Protein AF-A0A2A7NZU1-F1 (afdb_monomer_lite)

Sequence (158 aa):
MLNLFEPGEPDGDSILAIKGDGCNATAALAAAGAGTHFDIVFSNSLIEHVGGHARRCELASEIDGLAPRHWVQTPYRYFPVEPHWLFPGMQFMPVAARVQVANHWPLVHTRPNTIDEARDAVLWTELLSIAEMQDYFPTSTILKERVLGMAKSLIAVR

Secondary structure (DSSP, 8-state):
----S-TT--SSTT-------GGGHHHHHHHTT--S--S-EEEES-GGGS-SHHHHHHHHHHHHHH-S-EEEEEEBTTSSB-TTT--BTGGGS-HHHHHHHHHH-S--SS--SSHHHHHHHHHH---B-HHHHHHHSTTSEEEEEEETTEEEEEEEE-

Foldseek 3Di:
DPPPDDQFDDPDDVDHGFDDQLLPVQVSCVVVVHDQADAEEEAEQPLQQQADDVSSLSNLVSRVRRHVKYKHKHWALPDQADPFLRHGPLSVDDLVVQLVSQAPRPRGPDRDPDSVSSSCVSNRGGHDHPVSVCVSQVPFDWDFDDDPNDGGMIITID

Organism: NCBI:txid1801

pLDDT: mean 91.8, std 11.94, range [29.28, 98.69]

Radius of gyration: 16.79 Å; chains: 1; bounding box: 32×38×41 Å

Structure (mmCIF, N/CA/C/O backbone):
data_AF-A0A2A7NZU1-F1
#
_entry.id   AF-A0A2A7NZU1-F1
#
loop_
_atom_site.group_PDB
_atom_site.id
_atom_site.type_symbol
_atom_site.label_atom_id
_atom_site.label_alt_id
_atom_site.label_comp_id
_atom_site.label_asym_id
_atom_site.label_entity_id
_atom_site.label_seq_id
_atom_site.pdbx_PDB_ins_code
_atom_site.Cartn_x
_atom_site.Cartn_y
_atom_site.Cartn_z
_atom_site.occupancy
_atom_site.B_iso_or_equiv
_atom_site.auth_seq_id
_atom_site.auth_comp_id
_atom_site.auth_asym_id
_atom_site.auth_atom_id
_atom_site.pdbx_PDB_model_num
ATOM 1 N N . MET A 1 1 ? -11.742 6.147 -5.490 1.00 36.00 1 MET A N 1
ATOM 2 C CA . MET A 1 1 ? -11.738 7.621 -5.430 1.00 36.00 1 MET A CA 1
ATOM 3 C C . MET A 1 1 ? -10.771 8.074 -6.514 1.00 36.00 1 MET A C 1
ATOM 5 O O . MET A 1 1 ? -9.634 7.630 -6.477 1.00 36.00 1 MET A O 1
ATOM 9 N N . LEU A 1 2 ? -11.229 8.787 -7.548 1.00 29.28 2 LEU A N 1
ATOM 10 C CA . LEU A 1 2 ? -10.304 9.444 -8.479 1.00 29.28 2 LEU A CA 1
ATOM 11 C C . LEU A 1 2 ? -9.761 10.676 -7.750 1.00 29.28 2 LEU A C 1
ATOM 13 O O . LEU A 1 2 ? -10.560 11.497 -7.305 1.00 29.28 2 LEU A O 1
ATOM 17 N N . ASN A 1 3 ? -8.442 10.793 -7.605 1.00 41.62 3 ASN A N 1
ATOM 18 C CA . ASN A 1 3 ? -7.826 12.029 -7.127 1.00 41.62 3 ASN A CA 1
ATOM 19 C C . ASN A 1 3 ? -7.995 13.082 -8.229 1.00 41.62 3 ASN A C 1
ATOM 21 O O . ASN A 1 3 ? -7.298 13.040 -9.238 1.00 41.62 3 ASN A O 1
ATOM 25 N N . LEU A 1 4 ? -8.994 13.954 -8.074 1.00 43.78 4 LEU A N 1
ATOM 26 C CA . LEU A 1 4 ? -9.320 15.023 -9.027 1.00 43.78 4 LEU A CA 1
ATOM 27 C C . LEU A 1 4 ? -8.504 16.306 -8.787 1.00 43.78 4 LEU A C 1
ATOM 29 O O . LEU A 1 4 ? -8.521 17.192 -9.635 1.00 43.78 4 LEU A O 1
ATOM 33 N N . PHE A 1 5 ? -7.780 16.383 -7.668 1.00 50.03 5 PHE A N 1
ATOM 34 C CA . PHE A 1 5 ? -6.957 17.523 -7.257 1.00 50.03 5 PHE A CA 1
ATOM 35 C C . PHE A 1 5 ? -5.507 17.092 -7.022 1.00 50.03 5 PHE A C 1
ATOM 37 O O . PHE A 1 5 ? -5.240 15.905 -6.790 1.00 50.03 5 PHE A O 1
ATOM 44 N N . GLU A 1 6 ? -4.573 18.046 -7.080 1.00 55.62 6 GLU A N 1
ATOM 45 C CA . GLU A 1 6 ? -3.188 17.776 -6.695 1.00 55.62 6 GLU A CA 1
ATOM 46 C C . GLU A 1 6 ? -3.119 17.312 -5.227 1.00 55.62 6 GLU A C 1
ATOM 48 O O . GLU A 1 6 ? -3.864 17.815 -4.378 1.00 55.62 6 GLU A O 1
ATOM 53 N N . PRO A 1 7 ? -2.243 16.344 -4.893 1.00 60.50 7 PRO A N 1
ATOM 54 C CA . PRO A 1 7 ? -2.098 15.872 -3.522 1.00 60.50 7 PRO A CA 1
ATOM 55 C C . PRO A 1 7 ? -1.761 17.027 -2.568 1.00 60.50 7 PRO A C 1
ATOM 57 O O . PRO A 1 7 ? -0.661 17.576 -2.617 1.00 60.50 7 PRO A O 1
ATOM 60 N N . GLY A 1 8 ? -2.685 17.354 -1.662 1.00 60.66 8 GLY A N 1
ATOM 61 C CA . GLY A 1 8 ? -2.463 18.333 -0.594 1.00 60.66 8 GLY A CA 1
ATOM 62 C C . GLY A 1 8 ? -3.306 19.606 -0.664 1.00 60.66 8 GLY A C 1
ATOM 63 O O . GLY A 1 8 ? -3.249 20.378 0.290 1.00 60.66 8 GLY A O 1
ATOM 64 N N . GLU A 1 9 ? -4.109 19.818 -1.709 1.00 69.12 9 GLU A N 1
ATOM 65 C CA . GLU A 1 9 ? -5.081 20.920 -1.736 1.00 69.12 9 GLU A CA 1
ATOM 66 C C . GLU A 1 9 ? -6.467 20.440 -1.262 1.00 69.12 9 GLU A C 1
ATOM 68 O O . GLU A 1 9 ? -7.066 19.571 -1.901 1.00 69.12 9 GLU A O 1
ATOM 73 N N . PRO A 1 10 ? -6.985 20.947 -0.126 1.00 72.50 10 PRO A N 1
ATOM 74 C CA . PRO A 1 10 ? -8.328 20.613 0.331 1.00 72.50 10 PRO A CA 1
ATOM 75 C C . PRO A 1 10 ? -9.391 21.378 -0.469 1.00 72.50 10 PRO A C 1
ATOM 77 O O . PRO A 1 10 ? -9.271 22.582 -0.693 1.00 72.50 10 PRO A O 1
ATOM 80 N N . ASP A 1 11 ? -10.473 20.693 -0.840 1.00 70.88 11 ASP A N 1
ATOM 81 C CA . ASP A 1 11 ? -11.687 21.332 -1.356 1.00 70.88 11 ASP A CA 1
ATOM 82 C C . ASP A 1 11 ? -12.604 21.699 -0.171 1.00 70.88 11 ASP A C 1
ATOM 84 O O . ASP A 1 11 ? -13.432 20.902 0.277 1.00 70.88 11 ASP A O 1
ATOM 88 N N . GLY A 1 12 ? -12.383 22.889 0.398 1.00 74.62 12 GLY A N 1
ATOM 89 C CA . GLY A 1 12 ? -13.188 23.471 1.481 1.00 74.62 12 GLY A CA 1
ATOM 90 C C . GLY A 1 12 ? -12.687 23.230 2.915 1.00 74.62 12 GLY A C 1
ATOM 91 O O . GLY A 1 12 ? -11.761 22.464 3.171 1.00 74.62 12 GLY A O 1
ATOM 92 N N . ASP A 1 13 ? -13.342 23.890 3.876 1.00 82.25 13 ASP A N 1
ATOM 93 C CA . ASP A 1 13 ? -12.894 23.984 5.281 1.00 82.25 13 ASP A CA 1
ATOM 94 C C . ASP A 1 13 ? -13.086 22.694 6.102 1.00 82.25 13 ASP A C 1
ATOM 96 O O . ASP A 1 13 ? -12.589 22.578 7.222 1.00 82.25 13 ASP A O 1
ATOM 100 N N . SER A 1 14 ? -13.819 21.708 5.575 1.00 86.25 14 SER A N 1
ATOM 101 C CA . SER A 1 14 ? -14.059 20.424 6.249 1.00 86.25 14 SER A CA 1
ATOM 102 C C . SER A 1 14 ? -12.925 19.411 6.074 1.00 86.25 14 SER A C 1
ATOM 104 O O . SER A 1 14 ? -12.996 18.321 6.640 1.00 86.25 14 SER A O 1
ATOM 106 N N . ILE A 1 15 ? -11.908 19.733 5.269 1.00 86.56 15 ILE A N 1
ATOM 107 C CA . ILE A 1 15 ? -10.780 18.851 4.970 1.00 86.56 15 ILE A CA 1
ATOM 108 C C . ILE A 1 15 ? -9.492 19.540 5.414 1.00 86.56 15 ILE A C 1
ATOM 110 O O . ILE A 1 15 ? -9.121 20.590 4.901 1.00 86.56 15 ILE A O 1
ATOM 114 N N . LEU A 1 16 ? -8.772 18.911 6.341 1.00 88.38 16 LEU A N 1
ATOM 115 C CA . LEU A 1 16 ? -7.422 19.321 6.709 1.00 88.38 16 LEU A CA 1
ATOM 116 C C . LEU A 1 16 ? -6.412 18.455 5.951 1.00 88.38 16 LEU A C 1
ATOM 118 O O . LEU A 1 16 ? -6.293 17.259 6.214 1.00 88.38 16 LEU A O 1
ATOM 122 N N . ALA A 1 17 ? -5.682 19.059 5.014 1.00 90.38 17 ALA A N 1
ATOM 123 C CA . ALA A 1 17 ? -4.614 18.384 4.288 1.00 90.38 17 ALA A CA 1
ATOM 124 C C . ALA A 1 17 ? -3.284 18.505 5.046 1.00 90.38 17 ALA A C 1
ATOM 126 O O . ALA A 1 17 ? -2.808 19.607 5.317 1.00 90.38 17 ALA A O 1
ATOM 127 N N . ILE A 1 18 ? -2.667 17.367 5.374 1.00 91.06 18 ILE A N 1
ATOM 128 C CA . ILE A 1 18 ? -1.365 17.301 6.049 1.00 91.06 18 ILE A CA 1
ATOM 129 C C . ILE A 1 18 ? -0.422 16.465 5.196 1.00 91.06 18 ILE A C 1
ATOM 131 O O . ILE A 1 18 ? -0.715 15.319 4.857 1.00 91.06 18 ILE A O 1
ATOM 135 N N . LYS A 1 19 ? 0.733 17.039 4.858 1.00 91.94 19 LYS A N 1
ATOM 136 C CA . LYS A 1 19 ? 1.803 16.327 4.161 1.00 91.94 19 LYS A CA 1
ATOM 137 C C . LYS A 1 19 ? 2.674 15.597 5.181 1.00 91.94 19 LYS A C 1
ATOM 139 O O . LYS A 1 19 ? 3.240 16.230 6.068 1.00 91.94 19 LYS A O 1
ATOM 144 N N . GLY A 1 20 ? 2.828 14.286 5.021 1.00 92.75 20 GLY A N 1
ATOM 145 C CA . GLY A 1 20 ? 3.632 13.465 5.921 1.00 92.75 20 GLY A CA 1
ATOM 146 C C . GLY A 1 20 ? 3.885 12.061 5.384 1.00 92.75 20 GLY A C 1
ATOM 147 O O . GLY A 1 20 ? 3.395 11.688 4.319 1.00 92.75 20 GLY A O 1
ATOM 148 N N . ASP A 1 21 ? 4.671 11.297 6.137 1.00 95.25 21 ASP A N 1
ATOM 149 C CA . ASP A 1 21 ? 4.910 9.878 5.890 1.00 95.25 21 ASP A CA 1
ATOM 150 C C . ASP A 1 21 ? 3.814 9.042 6.562 1.00 95.25 21 ASP A C 1
ATOM 152 O O . ASP A 1 21 ? 3.665 9.086 7.781 1.00 95.25 21 ASP A O 1
ATOM 156 N N . GLY A 1 22 ? 3.067 8.258 5.781 1.00 95.50 22 GLY A N 1
ATOM 157 C CA . GLY A 1 22 ? 2.005 7.390 6.299 1.00 95.50 22 GLY A CA 1
ATOM 158 C C . GLY A 1 22 ? 2.501 6.298 7.255 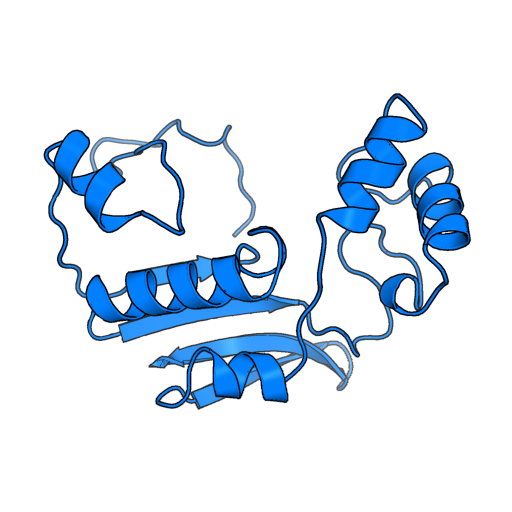1.00 95.50 22 GLY A C 1
ATOM 159 O O . GLY A 1 22 ? 1.740 5.847 8.102 1.00 95.50 22 GLY A O 1
ATOM 160 N N . CYS A 1 23 ? 3.776 5.910 7.164 1.00 97.81 23 CYS A N 1
ATOM 161 C CA . CYS A 1 23 ? 4.402 4.960 8.092 1.00 97.81 23 CYS A CA 1
ATOM 162 C C . CYS A 1 23 ? 4.831 5.618 9.418 1.00 97.81 23 CYS A C 1
ATOM 164 O O . CYS A 1 23 ? 5.354 4.946 10.296 1.00 97.81 23 CYS A O 1
ATOM 166 N N . ASN A 1 24 ? 4.648 6.934 9.550 1.00 97.75 24 ASN A N 1
ATOM 167 C CA . ASN A 1 24 ? 4.908 7.717 10.756 1.00 97.75 24 ASN A CA 1
ATOM 168 C C . ASN A 1 24 ? 3.815 8.795 10.920 1.00 97.75 24 ASN A C 1
ATOM 170 O O . ASN A 1 24 ? 4.081 9.970 11.209 1.00 97.75 24 ASN A O 1
ATOM 174 N N . ALA A 1 25 ? 2.571 8.404 10.627 1.00 97.06 25 ALA A N 1
ATOM 175 C CA . ALA A 1 25 ? 1.442 9.314 10.489 1.00 97.06 25 ALA A CA 1
ATOM 176 C C . ALA A 1 25 ? 1.121 10.032 11.806 1.00 97.06 25 ALA A C 1
ATOM 178 O O . ALA A 1 25 ? 0.883 11.237 11.798 1.00 97.06 25 ALA A O 1
ATOM 179 N N . THR A 1 26 ? 1.189 9.337 12.941 1.00 97.81 26 THR A N 1
ATOM 180 C CA . THR A 1 26 ? 0.966 9.907 14.276 1.00 97.81 26 THR A CA 1
ATOM 181 C C . THR A 1 26 ? 1.900 11.084 14.548 1.00 97.81 26 THR A C 1
ATOM 183 O O . THR A 1 26 ? 1.447 12.144 14.984 1.00 97.81 26 THR A O 1
ATOM 186 N N . ALA A 1 27 ? 3.195 10.948 14.240 1.00 97.31 27 ALA A N 1
ATOM 187 C CA . ALA A 1 27 ? 4.150 12.039 14.418 1.00 97.31 27 ALA A CA 1
ATOM 188 C C . ALA A 1 27 ? 3.884 13.200 13.450 1.00 97.31 27 ALA A C 1
ATOM 190 O O . ALA A 1 27 ? 3.970 14.361 13.851 1.00 97.31 27 ALA A O 1
ATOM 191 N N . ALA A 1 28 ? 3.532 12.902 12.194 1.00 96.12 28 ALA A N 1
ATOM 192 C CA . ALA A 1 28 ? 3.193 13.924 11.205 1.00 96.12 28 ALA A CA 1
ATOM 193 C C . ALA A 1 28 ? 1.947 14.733 11.614 1.00 96.12 28 ALA A C 1
ATOM 195 O O . ALA A 1 28 ? 1.951 15.961 11.528 1.00 96.12 28 ALA A O 1
ATOM 196 N N . LEU A 1 29 ? 0.910 14.060 12.119 1.00 96.56 29 LEU A N 1
ATOM 197 C CA . LEU A 1 29 ? -0.311 14.682 12.634 1.00 96.56 29 LEU A CA 1
ATOM 198 C C . LEU A 1 29 ? -0.024 15.549 13.863 1.00 96.56 29 LEU A C 1
ATOM 200 O O . LEU A 1 29 ? -0.442 16.706 13.910 1.00 96.56 29 LEU A O 1
ATOM 204 N N . ALA A 1 30 ? 0.743 15.027 14.823 1.00 95.81 30 ALA A N 1
ATOM 205 C CA . ALA A 1 30 ? 1.112 15.764 16.027 1.00 95.81 30 ALA A CA 1
ATOM 206 C C . ALA A 1 30 ? 1.943 17.019 15.705 1.00 95.81 30 ALA A C 1
ATOM 208 O O . ALA A 1 30 ? 1.681 18.089 16.253 1.00 95.81 30 ALA A O 1
ATOM 209 N N . ALA A 1 31 ? 2.904 16.921 14.779 1.00 96.06 31 ALA A N 1
ATOM 210 C CA . ALA A 1 31 ? 3.706 18.061 14.330 1.00 96.06 31 ALA A CA 1
ATOM 211 C C . ALA A 1 31 ? 2.861 19.144 13.635 1.00 96.06 31 ALA A C 1
ATOM 213 O O . ALA A 1 31 ? 3.184 20.327 13.726 1.00 96.06 31 ALA A O 1
ATOM 214 N N . ALA A 1 32 ? 1.766 18.749 12.982 1.00 94.31 32 ALA A N 1
ATOM 215 C CA . ALA A 1 32 ? 0.789 19.657 12.388 1.00 94.31 32 ALA A CA 1
ATOM 216 C C . ALA A 1 32 ? -0.255 20.191 13.394 1.00 94.31 32 ALA A C 1
ATOM 218 O O . ALA A 1 32 ? -1.125 20.969 13.009 1.00 94.31 32 ALA A O 1
ATOM 219 N N . GLY A 1 33 ? -0.195 19.784 14.670 1.00 95.25 33 GLY A N 1
ATOM 220 C CA . GLY A 1 33 ? -1.165 20.171 15.699 1.00 95.25 33 GLY A CA 1
ATOM 221 C C . GLY A 1 33 ? -2.549 19.532 15.530 1.00 95.25 33 GLY A C 1
ATOM 222 O O . GLY A 1 33 ? -3.525 20.040 16.081 1.00 95.25 33 GLY A O 1
ATOM 223 N N . ALA A 1 34 ? -2.648 18.444 14.762 1.00 93.75 34 ALA A N 1
ATOM 224 C CA . ALA A 1 34 ? -3.889 17.715 14.531 1.00 93.75 34 ALA A CA 1
ATOM 225 C C . ALA A 1 34 ? -4.130 16.640 15.603 1.00 93.75 34 ALA A C 1
ATOM 227 O O . ALA A 1 34 ? -3.216 16.215 16.312 1.00 93.75 34 ALA A O 1
ATOM 228 N N . GLY A 1 35 ? -5.376 16.172 15.703 1.00 93.62 35 GLY A N 1
ATOM 229 C CA . GLY A 1 35 ? -5.705 15.009 16.524 1.00 93.62 35 GLY A CA 1
ATOM 230 C C . GLY A 1 35 ? -5.036 13.736 15.997 1.00 93.62 35 GLY A C 1
ATOM 231 O O . GLY A 1 35 ? -4.852 13.570 14.794 1.00 93.62 35 GLY A O 1
ATOM 232 N N . THR A 1 36 ? -4.700 12.824 16.906 1.00 94.81 36 THR A N 1
ATOM 233 C CA . THR A 1 36 ? -4.093 11.513 16.605 1.00 94.81 36 THR A CA 1
ATOM 234 C C . THR A 1 36 ? -5.035 10.353 16.941 1.00 94.81 36 THR A C 1
ATOM 236 O O . THR A 1 36 ? -4.594 9.233 17.169 1.00 94.81 36 THR A O 1
ATOM 239 N N . HIS A 1 37 ? -6.336 10.631 17.027 1.00 95.31 37 HIS A N 1
ATOM 240 C CA . HIS A 1 37 ? -7.377 9.646 17.293 1.00 95.31 37 HIS A CA 1
ATOM 241 C C . HIS A 1 37 ? -8.584 9.951 16.416 1.00 95.31 37 HIS A C 1
ATOM 243 O O . HIS A 1 37 ? -9.109 11.066 16.444 1.00 95.31 37 HIS A O 1
ATOM 249 N N . PHE A 1 38 ? -9.020 8.953 15.658 1.00 97.19 38 PHE A N 1
ATOM 250 C CA . PHE A 1 38 ? -10.112 9.057 14.701 1.00 97.19 38 PHE A CA 1
ATOM 251 C C . PHE A 1 38 ? -11.090 7.900 14.876 1.00 97.19 38 PHE A C 1
ATOM 253 O O . PHE A 1 38 ? -10.759 6.861 15.444 1.00 97.19 38 PHE A O 1
ATOM 260 N N . ASP A 1 39 ? -12.297 8.060 14.340 1.00 98.06 39 ASP A N 1
ATOM 261 C CA . ASP A 1 39 ? -13.285 6.981 14.310 1.00 98.06 39 ASP A CA 1
ATOM 262 C C . ASP A 1 39 ? -12.926 5.894 13.288 1.00 98.06 39 ASP A C 1
ATOM 264 O O . ASP A 1 39 ? -13.235 4.719 13.494 1.00 98.06 39 ASP A O 1
ATOM 268 N N . ILE A 1 40 ? -12.289 6.286 12.179 1.00 97.69 40 ILE A N 1
ATOM 269 C CA . ILE A 1 40 ? -11.908 5.404 11.076 1.00 97.69 40 ILE A CA 1
ATOM 270 C C . ILE A 1 40 ? -10.660 5.921 10.355 1.00 97.69 40 ILE A C 1
ATOM 272 O O . ILE A 1 40 ? -10.539 7.119 10.099 1.00 97.69 40 ILE A O 1
ATOM 276 N N . VAL A 1 41 ? -9.775 5.007 9.958 1.00 98.25 41 VAL A N 1
ATOM 277 C CA . VAL A 1 41 ? -8.713 5.276 8.977 1.00 98.25 41 VAL A CA 1
ATOM 278 C C . VAL A 1 41 ? -9.097 4.697 7.618 1.00 98.25 41 VAL A C 1
ATOM 280 O O . VAL A 1 41 ? -9.458 3.526 7.500 1.00 98.25 41 VAL A O 1
ATOM 283 N N . PHE A 1 42 ? -8.996 5.508 6.568 1.00 97.81 42 PHE A N 1
ATOM 284 C CA . PHE A 1 42 ? -9.216 5.081 5.188 1.00 97.81 42 PHE A CA 1
ATOM 285 C C . PHE A 1 42 ? -7.903 5.161 4.405 1.00 97.81 42 PHE A C 1
ATOM 287 O O . PHE A 1 42 ? -7.287 6.220 4.327 1.00 97.81 42 PHE A O 1
ATOM 294 N N . SER A 1 43 ? -7.485 4.046 3.809 1.00 97.19 43 SER A N 1
ATOM 295 C CA . SER A 1 43 ? -6.268 3.931 3.007 1.00 97.19 43 SER A CA 1
ATOM 296 C C . SER A 1 43 ? -6.570 3.165 1.722 1.00 97.19 43 SER A C 1
ATOM 298 O O . SER A 1 43 ? -7.134 2.070 1.748 1.00 97.19 43 SER A O 1
ATOM 300 N N . ASN A 1 44 ? -6.227 3.746 0.574 1.00 95.12 44 ASN A N 1
ATOM 301 C CA . ASN A 1 44 ? -6.477 3.133 -0.724 1.00 95.12 44 ASN A CA 1
ATOM 302 C C . ASN A 1 44 ? -5.235 3.215 -1.601 1.00 95.12 44 ASN A C 1
ATOM 304 O O . ASN A 1 44 ? -4.756 4.310 -1.879 1.00 95.12 44 ASN A O 1
ATOM 308 N N . SER A 1 45 ? -4.772 2.053 -2.059 1.00 93.31 45 SER A N 1
ATOM 309 C CA . SER A 1 45 ? -3.651 1.912 -2.986 1.00 93.31 45 SER A CA 1
ATOM 310 C C . SER A 1 45 ? -2.366 2.587 -2.478 1.00 93.31 45 SER A C 1
ATOM 312 O O . SER A 1 45 ? -1.667 3.272 -3.217 1.00 93.31 45 SER A O 1
ATOM 314 N N . LEU A 1 46 ? -2.103 2.470 -1.170 1.00 95.81 46 LEU A N 1
ATOM 315 C CA . LEU A 1 46 ? -0.934 3.062 -0.503 1.00 95.81 46 LEU A CA 1
ATOM 316 C C . LEU A 1 46 ? 0.071 1.999 -0.053 1.00 95.81 46 LEU A C 1
ATOM 318 O O . LEU A 1 46 ? 1.274 2.180 -0.205 1.00 95.81 46 LEU A O 1
ATOM 322 N N . ILE A 1 47 ? -0.410 0.896 0.528 1.00 97.81 47 ILE A N 1
ATOM 323 C CA . ILE A 1 47 ? 0.432 -0.112 1.191 1.00 97.81 47 ILE A CA 1
ATOM 324 C C . ILE A 1 47 ? 1.387 -0.836 0.223 1.00 97.81 47 ILE A C 1
ATOM 326 O O . ILE A 1 47 ? 2.442 -1.312 0.635 1.00 97.81 47 ILE A O 1
ATOM 330 N N . GLU A 1 48 ? 1.075 -0.884 -1.070 1.00 96.38 48 GLU A N 1
ATOM 331 C CA . GLU A 1 48 ? 1.963 -1.386 -2.128 1.00 96.38 48 GLU A CA 1
ATOM 332 C C . GLU A 1 48 ? 3.095 -0.414 -2.514 1.00 96.38 48 GLU A C 1
ATOM 334 O O . GLU A 1 48 ? 3.982 -0.786 -3.284 1.00 96.38 48 GLU A O 1
ATOM 339 N N . HIS A 1 49 ? 3.067 0.815 -1.987 1.00 95.44 49 HIS A N 1
ATOM 340 C CA . HIS A 1 49 ? 3.966 1.921 -2.324 1.00 95.44 49 HIS A CA 1
ATOM 341 C C . HIS A 1 49 ? 4.726 2.481 -1.115 1.00 95.44 49 HIS A C 1
ATOM 343 O O . HIS A 1 49 ? 5.238 3.594 -1.187 1.00 95.44 49 HIS A O 1
ATOM 349 N N . VAL A 1 50 ? 4.798 1.760 0.008 1.00 95.12 50 VAL A N 1
ATOM 350 C CA . VAL A 1 50 ? 5.537 2.243 1.195 1.00 95.12 50 VAL A CA 1
ATOM 351 C C . VAL A 1 50 ? 6.986 1.759 1.282 1.00 95.12 50 VAL A C 1
ATOM 353 O O . VAL A 1 50 ? 7.735 2.254 2.123 1.00 95.12 50 VAL A O 1
ATOM 356 N N . GLY A 1 51 ? 7.399 0.839 0.403 1.00 90.62 51 GLY A N 1
ATOM 357 C CA . GLY A 1 51 ? 8.790 0.397 0.267 1.00 90.62 51 GLY A CA 1
ATOM 358 C C . GLY A 1 51 ? 9.176 -0.773 1.179 1.00 90.62 51 GLY A C 1
ATOM 359 O O . GLY A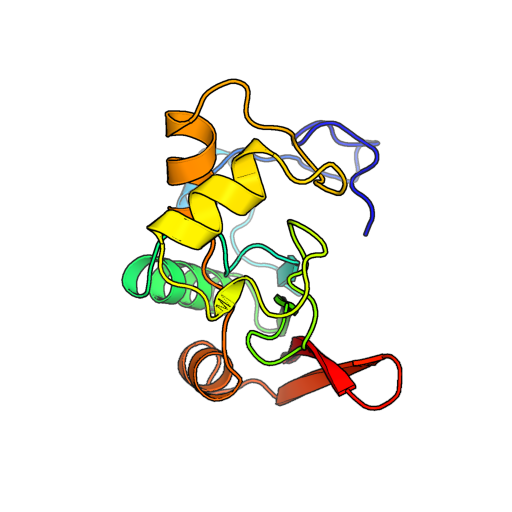 1 51 ? 10.024 -0.632 2.059 1.00 90.62 51 GLY A O 1
ATOM 360 N N . GLY A 1 52 ? 8.600 -1.956 0.957 1.00 94.00 52 GLY A N 1
ATOM 361 C CA . GLY A 1 52 ? 9.048 -3.187 1.610 1.00 94.00 52 GLY A CA 1
ATOM 362 C C . GLY A 1 52 ? 8.278 -3.604 2.860 1.00 94.00 52 GLY A C 1
ATOM 363 O O . GLY A 1 52 ? 7.341 -2.961 3.328 1.00 94.00 52 GLY A O 1
ATOM 364 N N . HIS A 1 53 ? 8.662 -4.766 3.397 1.00 96.06 53 HIS A N 1
ATOM 365 C CA . HIS A 1 53 ? 7.976 -5.394 4.530 1.00 96.06 53 HIS A CA 1
ATOM 366 C C . HIS A 1 53 ? 7.993 -4.529 5.799 1.00 96.06 53 HIS A C 1
ATOM 368 O O . HIS A 1 53 ? 6.932 -4.306 6.370 1.00 96.06 53 HIS A O 1
ATOM 374 N N . ALA A 1 54 ? 9.156 -3.999 6.198 1.00 97.19 54 ALA A N 1
ATOM 375 C CA . ALA A 1 54 ? 9.287 -3.195 7.418 1.00 97.19 54 ALA A CA 1
ATOM 376 C C . ALA A 1 54 ? 8.359 -1.968 7.407 1.00 97.19 54 ALA A C 1
ATOM 378 O O . ALA A 1 54 ? 7.624 -1.729 8.359 1.00 97.19 54 ALA A O 1
ATOM 379 N N . ARG A 1 55 ? 8.309 -1.265 6.273 1.00 97.69 55 ARG A N 1
ATOM 380 C CA . ARG A 1 55 ? 7.458 -0.089 6.067 1.00 97.69 55 ARG A CA 1
ATOM 381 C C . ARG A 1 55 ? 5.969 -0.431 6.080 1.00 97.69 55 ARG A C 1
ATOM 383 O O . ARG A 1 55 ? 5.164 0.321 6.613 1.00 97.69 55 ARG A O 1
ATOM 390 N N . ARG A 1 56 ? 5.588 -1.597 5.550 1.00 98.12 56 ARG A N 1
ATOM 391 C CA . ARG A 1 56 ? 4.205 -2.096 5.639 1.00 98.12 56 ARG A CA 1
ATOM 392 C C . ARG A 1 56 ? 3.798 -2.425 7.077 1.00 98.12 56 ARG A C 1
ATOM 394 O O . ARG A 1 56 ? 2.664 -2.130 7.440 1.00 98.12 56 ARG A O 1
ATOM 401 N N . CYS A 1 57 ? 4.707 -2.961 7.896 1.00 98.38 57 CYS A N 1
ATOM 402 C CA . CYS A 1 57 ? 4.463 -3.156 9.330 1.00 98.38 57 CYS A CA 1
ATOM 403 C C . CYS A 1 57 ? 4.262 -1.821 10.057 1.00 98.38 57 CYS A C 1
ATOM 405 O O . CYS A 1 57 ? 3.329 -1.694 10.844 1.00 98.38 57 CYS A O 1
ATOM 407 N N . GLU A 1 58 ? 5.107 -0.826 9.769 1.00 98.56 58 GLU A N 1
ATOM 408 C CA . GLU A 1 58 ? 4.977 0.530 10.318 1.00 98.56 58 GLU A CA 1
ATOM 409 C C . GLU A 1 58 ? 3.626 1.149 9.936 1.00 98.56 58 GLU A C 1
ATOM 411 O O . GLU A 1 58 ? 2.870 1.557 10.813 1.00 98.56 58 GLU A O 1
ATOM 416 N N . LEU A 1 59 ? 3.263 1.125 8.646 1.00 98.62 59 LEU A N 1
ATOM 417 C CA . LEU A 1 59 ? 1.965 1.618 8.179 1.00 98.62 59 LEU A CA 1
ATOM 418 C C . LEU A 1 59 ? 0.791 0.897 8.860 1.00 98.62 59 LEU A C 1
ATOM 420 O O . LEU A 1 59 ? -0.156 1.552 9.286 1.00 98.62 59 LEU A O 1
ATOM 424 N N . ALA A 1 60 ? 0.824 -0.435 8.959 1.00 98.44 60 ALA A N 1
ATOM 425 C CA . ALA A 1 60 ? -0.244 -1.196 9.608 1.00 98.44 60 ALA A CA 1
ATOM 426 C C . ALA A 1 60 ? -0.383 -0.830 11.096 1.00 98.44 60 ALA A C 1
ATOM 428 O O . ALA A 1 60 ? -1.497 -0.620 11.575 1.00 98.44 60 ALA A O 1
ATOM 429 N N . SER A 1 61 ? 0.743 -0.668 11.799 1.00 98.31 61 SER A N 1
ATOM 430 C CA . SER A 1 61 ? 0.767 -0.231 13.198 1.00 98.31 61 SER A CA 1
ATOM 431 C C . SER A 1 61 ? 0.203 1.179 13.378 1.00 98.31 61 SER A C 1
ATOM 433 O O . SER A 1 61 ? -0.529 1.423 14.335 1.00 98.31 61 SER A O 1
ATOM 435 N N . GLU A 1 62 ? 0.529 2.109 12.478 1.00 98.38 62 GLU A N 1
ATOM 436 C CA . GLU A 1 62 ? -0.027 3.466 12.495 1.00 98.38 62 GLU A CA 1
ATOM 437 C C . GLU A 1 62 ? -1.544 3.444 12.275 1.00 98.38 62 GLU A C 1
ATOM 439 O O . GLU A 1 62 ? -2.289 4.072 13.025 1.00 98.38 62 GLU A O 1
ATOM 444 N N . ILE A 1 63 ? -2.025 2.675 11.292 1.00 98.25 63 ILE A N 1
ATOM 445 C CA . ILE A 1 63 ? -3.458 2.544 10.992 1.00 98.25 63 ILE A CA 1
ATOM 446 C C . ILE A 1 63 ? -4.234 2.028 12.213 1.00 98.25 63 ILE A C 1
ATOM 448 O O . ILE A 1 63 ? -5.257 2.614 12.570 1.00 98.25 63 ILE A O 1
ATOM 452 N N . ASP A 1 64 ? -3.743 0.972 12.865 1.00 97.00 64 ASP A N 1
ATOM 453 C CA . ASP A 1 64 ? -4.389 0.388 14.048 1.00 97.00 64 ASP A CA 1
ATOM 454 C C . ASP A 1 64 ? -4.299 1.296 15.289 1.00 97.00 64 ASP A C 1
ATOM 456 O O . ASP A 1 64 ? -5.194 1.280 16.136 1.00 97.00 64 ASP A O 1
ATOM 460 N N . GLY A 1 65 ? -3.239 2.102 15.413 1.00 97.06 65 GLY A N 1
ATOM 461 C CA . GLY A 1 65 ? -3.073 3.054 16.515 1.00 97.06 65 GLY A CA 1
ATOM 462 C C . GLY A 1 65 ? -3.963 4.296 16.395 1.00 97.06 65 GLY A C 1
ATOM 463 O O . GLY A 1 65 ? -4.423 4.831 17.407 1.00 97.06 65 GLY A O 1
ATOM 464 N N . LEU A 1 66 ? -4.228 4.743 15.166 1.00 98.06 66 LEU A N 1
ATOM 465 C CA . LEU A 1 66 ? -4.959 5.979 14.886 1.00 98.06 66 LEU A CA 1
ATOM 466 C C . LEU A 1 66 ? -6.483 5.831 14.986 1.00 98.06 66 LEU A C 1
ATOM 468 O O . LEU A 1 66 ? -7.158 6.822 15.275 1.00 98.06 66 LEU A O 1
ATOM 472 N N . ALA A 1 67 ? -7.046 4.638 14.761 1.00 98.00 67 ALA A N 1
ATOM 473 C CA . ALA A 1 67 ? -8.491 4.419 14.841 1.00 98.00 67 ALA A CA 1
ATOM 474 C C . ALA A 1 67 ? -8.878 2.976 15.209 1.00 98.00 67 ALA A C 1
ATOM 476 O O . ALA A 1 67 ? -8.197 2.027 14.831 1.00 98.00 67 ALA A O 1
ATOM 477 N N . PRO A 1 68 ? -10.040 2.767 15.862 1.00 97.62 68 PRO A N 1
ATOM 478 C CA . PRO A 1 68 ? -10.547 1.427 16.159 1.00 97.62 68 PRO A CA 1
ATOM 479 C C . PRO A 1 68 ? -11.081 0.680 14.923 1.00 97.62 68 PRO A C 1
ATOM 481 O O . PRO A 1 68 ? -11.341 -0.525 15.010 1.00 97.62 68 PRO A O 1
ATOM 484 N N . ARG A 1 69 ? -11.299 1.397 13.811 1.00 98.38 69 ARG A N 1
ATOM 485 C CA . ARG A 1 69 ? -11.840 0.900 12.541 1.00 98.38 69 ARG A CA 1
ATOM 486 C C . ARG A 1 69 ? -10.959 1.337 11.388 1.00 98.38 69 ARG A C 1
ATOM 488 O O . ARG A 1 69 ? -10.406 2.439 11.409 1.00 98.38 69 ARG A O 1
ATOM 495 N N . HIS A 1 70 ? -10.894 0.521 10.346 1.00 98.56 70 HIS A N 1
ATOM 496 C CA . HIS A 1 70 ? -10.153 0.891 9.150 1.00 98.56 70 HIS A CA 1
ATOM 497 C C . HIS A 1 70 ? -10.722 0.271 7.879 1.00 98.56 70 HIS A C 1
ATOM 499 O O . HIS A 1 70 ? -11.393 -0.762 7.890 1.00 98.56 70 HIS A O 1
ATOM 505 N N . TRP A 1 71 ? -10.392 0.908 6.762 1.00 98.56 71 TRP A N 1
ATOM 506 C CA . TRP A 1 71 ? -10.576 0.392 5.417 1.00 98.56 71 TRP 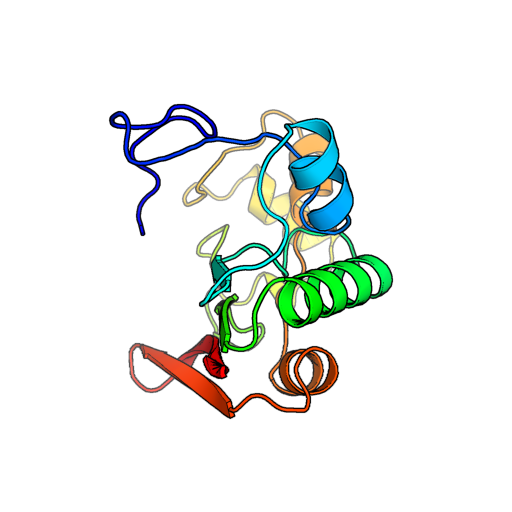A CA 1
ATOM 507 C C . TRP A 1 71 ? -9.254 0.524 4.672 1.00 98.56 71 TRP A C 1
ATOM 509 O O . TRP A 1 71 ? -8.849 1.636 4.334 1.00 98.56 71 TRP A O 1
ATOM 519 N N . VAL A 1 72 ? -8.582 -0.598 4.415 1.00 98.56 72 VAL A N 1
ATOM 520 C CA . VAL A 1 72 ? -7.289 -0.625 3.717 1.00 98.56 72 VAL A CA 1
ATOM 521 C C . VAL A 1 72 ? -7.423 -1.441 2.443 1.00 98.56 72 VAL A C 1
ATOM 523 O O . VAL A 1 72 ? -7.518 -2.666 2.493 1.00 98.56 72 VAL A O 1
ATOM 526 N N . GLN A 1 73 ? -7.439 -0.766 1.296 1.00 98.44 73 GLN A N 1
ATOM 527 C CA . GLN A 1 73 ? -7.516 -1.395 -0.021 1.00 98.44 73 GLN A CA 1
ATOM 528 C C . GLN A 1 73 ? -6.147 -1.416 -0.708 1.00 98.44 73 GLN A C 1
ATOM 530 O O . GLN A 1 73 ? -5.448 -0.405 -0.730 1.00 98.44 73 GLN A O 1
ATOM 535 N N . THR A 1 74 ? -5.818 -2.535 -1.355 1.00 97.81 74 THR A N 1
ATOM 536 C CA . THR A 1 74 ? -4.659 -2.661 -2.253 1.00 97.81 74 THR A CA 1
ATOM 537 C C . THR A 1 74 ? -4.982 -3.574 -3.443 1.00 97.81 74 THR A C 1
ATOM 539 O O . THR A 1 74 ? -5.801 -4.496 -3.308 1.00 97.81 74 THR A O 1
ATOM 542 N N . PRO A 1 75 ? -4.385 -3.375 -4.630 1.00 96.94 75 PRO A N 1
ATOM 543 C CA . PRO A 1 75 ? -4.538 -4.304 -5.738 1.00 96.94 75 PRO A CA 1
ATOM 544 C C . PRO A 1 75 ? -3.971 -5.693 -5.416 1.00 96.94 75 PRO A C 1
ATOM 546 O O . PRO A 1 75 ? -2.941 -5.852 -4.761 1.00 96.94 75 PRO A O 1
ATOM 549 N N . TYR A 1 76 ? -4.640 -6.733 -5.912 1.00 97.94 76 TYR A N 1
ATOM 550 C CA . TYR A 1 76 ? -4.252 -8.108 -5.625 1.00 97.94 76 TYR A CA 1
ATOM 551 C C . TYR A 1 76 ? -3.147 -8.591 -6.571 1.00 97.94 76 TYR A C 1
ATOM 553 O O . TYR A 1 76 ? -3.349 -8.627 -7.785 1.00 97.94 76 TYR A O 1
ATOM 561 N N . ARG A 1 77 ? -2.020 -9.073 -6.022 1.00 97.25 77 ARG A N 1
ATOM 562 C CA . ARG A 1 77 ? -0.874 -9.601 -6.795 1.00 97.25 77 ARG A CA 1
ATOM 563 C C . ARG A 1 77 ? -1.267 -10.641 -7.849 1.00 97.25 77 ARG A C 1
ATOM 565 O O . ARG A 1 77 ? -0.646 -10.697 -8.906 1.00 97.25 77 ARG A O 1
ATOM 572 N N . TYR A 1 78 ? -2.280 -11.465 -7.578 1.00 96.75 78 TYR A N 1
ATOM 573 C CA . TYR A 1 78 ? -2.680 -12.561 -8.468 1.00 96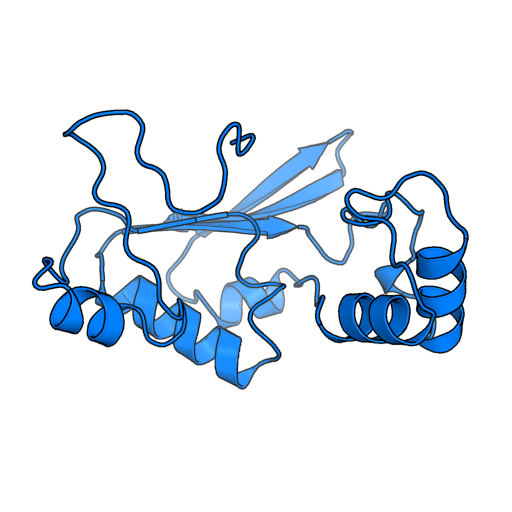.75 78 TYR A CA 1
ATOM 574 C C . TYR A 1 78 ? -3.834 -12.231 -9.425 1.00 96.75 78 TYR A C 1
ATOM 576 O O . TYR A 1 78 ? -4.331 -13.124 -10.109 1.00 96.75 78 TYR A O 1
ATOM 584 N N . PHE A 1 79 ? -4.247 -10.965 -9.525 1.00 96.94 79 PHE A N 1
ATOM 585 C CA . PHE A 1 79 ? -5.094 -10.532 -10.635 1.00 96.94 79 PHE A CA 1
ATOM 586 C C . PHE A 1 79 ? -4.270 -10.520 -11.941 1.00 96.94 79 PHE A C 1
ATOM 588 O O . PHE A 1 79 ? -3.132 -10.053 -11.927 1.00 96.94 79 PHE A O 1
ATOM 595 N N . PRO A 1 80 ? -4.780 -11.022 -13.084 1.00 95.44 80 PRO A N 1
ATOM 596 C CA . PRO A 1 80 ? -3.958 -11.241 -14.280 1.00 95.44 80 PRO A CA 1
ATOM 597 C C . PRO A 1 80 ? -3.470 -9.965 -14.969 1.00 95.44 80 PRO A C 1
ATOM 599 O O . PRO A 1 80 ? -2.574 -10.051 -15.802 1.00 95.44 80 PRO A O 1
ATOM 602 N N . VAL A 1 81 ? -4.040 -8.799 -14.660 1.00 94.62 81 VAL A N 1
ATOM 603 C CA . VAL A 1 81 ? -3.622 -7.517 -15.241 1.00 94.62 81 VAL A CA 1
ATOM 604 C C . VAL A 1 81 ? -2.987 -6.662 -14.160 1.00 94.62 81 VAL A C 1
ATOM 606 O O . VAL A 1 81 ? -3.626 -6.349 -13.157 1.00 94.62 81 VAL A O 1
ATOM 609 N N . GLU A 1 82 ? -1.738 -6.277 -14.379 1.00 92.44 82 GLU A N 1
ATOM 610 C CA . GLU A 1 82 ? -1.020 -5.386 -13.480 1.00 92.44 82 GLU A CA 1
ATOM 611 C C . GLU A 1 82 ? -1.697 -3.994 -13.494 1.00 92.44 82 GLU A C 1
ATOM 613 O O . GLU A 1 82 ? -1.962 -3.466 -14.576 1.00 92.44 82 GLU A O 1
ATOM 618 N N . PRO A 1 83 ? -2.062 -3.414 -12.335 1.00 90.69 83 PRO A N 1
ATOM 619 C CA . PRO A 1 83 ? -2.896 -2.210 -12.279 1.00 90.69 83 PRO A CA 1
ATOM 620 C C . PRO A 1 83 ? -2.200 -0.896 -12.673 1.00 90.69 83 PRO A C 1
ATOM 622 O O . PRO A 1 83 ? -2.904 0.026 -13.067 1.00 90.69 83 PRO A O 1
ATOM 625 N N . HIS A 1 84 ? -0.875 -0.791 -12.588 1.00 91.69 84 HIS A N 1
ATOM 626 C CA . HIS A 1 84 ? -0.111 0.437 -12.842 1.00 91.69 84 HIS A CA 1
ATOM 627 C C . HIS A 1 84 ? 0.266 0.612 -14.321 1.00 91.69 84 HIS A C 1
ATOM 629 O O . HIS A 1 84 ? 0.263 1.730 -14.844 1.00 91.69 84 HIS A O 1
ATOM 635 N N . TRP A 1 85 ? 0.571 -0.497 -14.999 1.00 91.94 85 TRP A N 1
ATOM 636 C CA . TRP A 1 85 ? 0.954 -0.550 -16.413 1.00 91.94 85 TRP A CA 1
ATOM 637 C C . TRP A 1 85 ? -0.114 -1.204 -17.299 1.00 91.94 85 TRP A C 1
ATOM 639 O O . TRP A 1 85 ? 0.094 -1.350 -18.501 1.00 91.94 85 TRP A O 1
ATOM 649 N N . LEU A 1 86 ? -1.239 -1.655 -16.728 1.00 92.81 86 LEU A N 1
ATOM 650 C CA . LEU A 1 86 ? -2.329 -2.348 -17.436 1.00 92.81 86 LEU A CA 1
ATOM 651 C C . LEU A 1 86 ? -1.837 -3.495 -18.334 1.00 92.81 86 LEU A C 1
ATOM 653 O O . LEU A 1 86 ? -2.453 -3.827 -19.350 1.00 92.81 86 LEU A O 1
ATOM 657 N N . PHE A 1 87 ? -0.706 -4.098 -17.962 1.00 94.06 87 PHE A N 1
ATOM 658 C CA . PHE A 1 87 ? -0.029 -5.118 -18.745 1.00 94.06 87 PHE A CA 1
ATOM 659 C C . PHE A 1 87 ? -0.324 -6.504 -18.157 1.00 94.06 87 PHE A C 1
ATOM 661 O O . PHE A 1 87 ? -0.179 -6.703 -16.944 1.00 94.06 87 PHE A O 1
ATOM 668 N N . PRO A 1 88 ? -0.718 -7.492 -18.979 1.00 95.38 88 PRO A N 1
ATOM 669 C CA . PRO A 1 88 ? -0.995 -8.839 -18.495 1.00 95.38 88 PRO A CA 1
ATOM 670 C C . PRO A 1 88 ? 0.233 -9.500 -17.849 1.00 95.38 88 PRO A C 1
ATOM 672 O O . PRO A 1 88 ? 1.264 -9.686 -18.490 1.00 95.38 88 PRO A O 1
ATOM 675 N N . GLY A 1 89 ? 0.118 -9.884 -16.578 1.00 95.06 89 GLY A N 1
ATOM 676 C CA . GLY A 1 89 ? 1.119 -10.673 -15.855 1.00 95.06 89 GLY A CA 1
ATOM 677 C C . GLY A 1 89 ? 2.447 -9.967 -15.567 1.00 95.06 89 GLY A C 1
ATOM 678 O O . GLY A 1 89 ? 3.422 -10.641 -15.230 1.00 95.06 89 GLY A O 1
ATOM 679 N N . MET A 1 90 ? 2.519 -8.635 -15.675 1.00 94.81 90 MET A N 1
ATOM 680 C CA . MET A 1 90 ? 3.782 -7.907 -15.512 1.00 94.81 90 MET A CA 1
ATOM 681 C C . MET A 1 90 ? 4.431 -8.115 -14.141 1.00 94.81 90 MET A C 1
ATOM 683 O O . MET A 1 90 ? 5.651 -8.243 -14.057 1.00 94.81 90 MET A O 1
ATOM 687 N N . GLN A 1 91 ? 3.637 -8.223 -13.078 1.00 94.50 91 GLN A N 1
ATOM 688 C CA . GLN A 1 91 ? 4.120 -8.447 -11.716 1.00 94.50 91 GLN A CA 1
ATOM 689 C C . GLN A 1 91 ? 4.859 -9.784 -11.513 1.00 94.50 91 GLN A C 1
ATOM 691 O O . GLN A 1 91 ? 5.535 -9.948 -10.501 1.00 94.50 91 GLN A O 1
ATOM 696 N N . PHE A 1 92 ? 4.758 -10.725 -12.458 1.00 96.00 92 PHE A N 1
ATOM 697 C CA . PHE A 1 92 ? 5.449 -12.021 -12.407 1.00 96.00 92 PHE A CA 1
ATOM 698 C C . PHE A 1 92 ? 6.713 -12.074 -13.269 1.00 96.00 92 PHE A C 1
ATOM 700 O O . PHE A 1 92 ? 7.437 -13.069 -13.246 1.00 96.00 92 PHE A O 1
ATOM 707 N N . MET A 1 93 ? 6.983 -11.030 -14.053 1.00 96.44 93 MET A N 1
ATOM 708 C CA . MET A 1 93 ? 8.156 -10.989 -14.918 1.00 96.44 93 MET A CA 1
ATOM 709 C C . MET A 1 93 ? 9.428 -10.642 -14.125 1.00 96.44 93 MET A C 1
ATOM 711 O O . MET A 1 93 ? 9.360 -9.904 -13.136 1.00 96.44 93 MET A O 1
ATOM 715 N N . PRO A 1 94 ? 10.616 -11.083 -14.583 1.00 96.50 94 PRO A N 1
ATOM 716 C CA . PRO A 1 94 ? 11.887 -10.602 -14.049 1.00 96.50 94 PRO A CA 1
ATOM 717 C C . PRO A 1 94 ? 11.986 -9.075 -14.123 1.00 96.50 94 PRO A C 1
ATOM 719 O O . PRO A 1 94 ? 11.493 -8.464 -15.074 1.00 96.50 94 PRO A O 1
ATOM 722 N N . VAL A 1 95 ? 12.687 -8.458 -13.165 1.00 95.62 95 VAL A N 1
ATOM 723 C CA . VAL A 1 95 ? 12.811 -6.990 -13.057 1.00 95.62 95 VAL A CA 1
ATOM 724 C C . VAL A 1 95 ? 13.225 -6.347 -14.381 1.00 95.62 95 VAL A C 1
ATOM 726 O O . VAL A 1 95 ? 12.596 -5.388 -14.809 1.00 95.62 95 VAL A O 1
ATOM 729 N N . ALA A 1 96 ? 14.217 -6.902 -15.085 1.00 96.38 96 ALA A N 1
ATOM 730 C CA . ALA A 1 96 ? 14.665 -6.352 -16.365 1.00 96.38 96 ALA A CA 1
ATOM 731 C C . ALA A 1 96 ? 13.532 -6.266 -17.406 1.00 96.38 96 ALA A C 1
ATOM 733 O O . ALA A 1 96 ? 13.387 -5.241 -18.067 1.00 96.38 96 ALA A O 1
ATOM 734 N N . ALA A 1 97 ? 12.691 -7.299 -17.516 1.00 96.19 97 ALA A N 1
ATOM 735 C CA . ALA A 1 97 ? 11.545 -7.300 -18.424 1.00 96.19 97 ALA A CA 1
ATOM 736 C C . ALA A 1 97 ? 10.460 -6.311 -17.972 1.00 96.19 97 ALA A C 1
ATOM 738 O O . ALA A 1 97 ? 9.902 -5.597 -18.802 1.00 96.19 97 ALA A O 1
ATOM 739 N N . ARG A 1 98 ? 10.215 -6.204 -16.657 1.00 95.81 98 ARG A N 1
ATOM 740 C CA . ARG A 1 98 ? 9.313 -5.187 -16.098 1.00 95.81 98 ARG A CA 1
ATOM 741 C C . ARG A 1 98 ? 9.765 -3.775 -16.472 1.00 95.81 98 ARG A C 1
ATOM 743 O O . ARG A 1 98 ? 8.942 -2.989 -16.919 1.00 95.81 98 ARG A O 1
ATOM 750 N N . VAL A 1 99 ? 11.060 -3.472 -16.372 1.00 95.62 99 VAL A N 1
ATOM 751 C CA . VAL A 1 99 ? 11.611 -2.160 -16.761 1.00 95.62 99 VAL A CA 1
ATOM 752 C C . VAL A 1 99 ? 11.411 -1.885 -18.250 1.00 95.62 99 VAL A C 1
ATOM 754 O O . VAL A 1 99 ? 11.011 -0.787 -18.620 1.00 95.62 99 VAL A O 1
ATOM 757 N N . GLN A 1 100 ? 11.623 -2.882 -19.114 1.00 94.94 100 GLN A N 1
ATOM 758 C CA . GLN A 1 100 ? 11.393 -2.721 -20.553 1.00 94.94 100 GLN A CA 1
ATOM 759 C C . GLN A 1 100 ? 9.919 -2.449 -20.873 1.00 94.94 100 GLN A C 1
ATOM 761 O O . GLN A 1 100 ? 9.633 -1.566 -21.680 1.00 94.94 100 GLN A O 1
ATOM 766 N N . VAL A 1 101 ? 8.988 -3.156 -20.224 1.00 93.56 101 VAL A N 1
ATOM 767 C CA . VAL A 1 101 ? 7.549 -2.883 -20.365 1.00 93.56 101 VAL A CA 1
ATOM 768 C C . VAL A 1 101 ? 7.216 -1.489 -19.840 1.00 93.56 101 VAL A C 1
ATOM 770 O O . VAL A 1 101 ? 6.609 -0.714 -20.570 1.00 93.56 101 VAL A O 1
ATOM 773 N N . ALA A 1 102 ? 7.678 -1.123 -18.643 1.00 93.19 102 ALA A N 1
ATOM 774 C CA . ALA A 1 102 ? 7.438 0.195 -18.055 1.00 93.19 102 ALA A CA 1
ATOM 775 C C . ALA A 1 102 ? 7.936 1.353 -18.935 1.00 93.19 102 ALA A C 1
ATOM 777 O O . ALA A 1 102 ? 7.294 2.398 -18.990 1.00 93.19 102 ALA A O 1
ATOM 778 N N . ASN A 1 103 ? 9.057 1.162 -19.635 1.00 92.06 103 ASN A N 1
ATOM 779 C CA . ASN A 1 103 ? 9.670 2.188 -20.474 1.00 92.06 103 ASN A CA 1
ATOM 780 C C . ASN A 1 103 ? 8.995 2.356 -21.849 1.00 92.06 103 ASN A C 1
ATOM 782 O O . ASN A 1 103 ? 9.062 3.434 -22.431 1.00 92.06 103 ASN A O 1
ATOM 786 N N . HIS A 1 104 ? 8.369 1.306 -22.394 1.00 89.69 104 HIS A N 1
ATOM 787 C CA . HIS A 1 104 ? 7.875 1.310 -23.783 1.00 89.69 104 HIS A CA 1
ATOM 788 C C . HIS A 1 104 ? 6.358 1.141 -23.921 1.00 89.69 104 HIS A C 1
ATOM 790 O O . HIS A 1 104 ? 5.791 1.507 -24.952 1.00 89.69 104 HIS A O 1
ATOM 796 N N . TRP A 1 105 ? 5.684 0.561 -22.927 1.00 91.31 105 TRP A N 1
ATOM 797 C CA . TRP A 1 105 ? 4.259 0.267 -23.007 1.00 91.31 105 TRP A CA 1
ATOM 798 C C . TRP A 1 105 ? 3.423 1.550 -22.877 1.00 91.31 105 TRP A C 1
ATOM 800 O O . TRP A 1 105 ? 3.639 2.339 -21.958 1.00 91.31 105 TRP A O 1
ATOM 810 N N . PRO A 1 106 ? 2.455 1.796 -23.779 1.00 87.12 106 PRO A N 1
ATOM 811 C CA . PRO A 1 106 ? 1.786 3.091 -23.839 1.00 87.12 106 PRO A CA 1
ATOM 812 C C . PRO A 1 106 ? 0.685 3.287 -22.790 1.00 87.12 106 PRO A C 1
ATOM 814 O O . PRO A 1 106 ? 0.313 4.442 -22.566 1.00 87.12 106 PRO A O 1
ATOM 817 N N . LEU A 1 107 ? 0.156 2.209 -22.190 1.00 85.12 107 LEU A N 1
ATOM 818 C CA . LEU A 1 107 ? -0.984 2.237 -21.260 1.00 85.12 107 LEU A CA 1
ATOM 819 C C . LEU A 1 107 ? -0.512 2.310 -19.805 1.00 85.12 107 LEU A C 1
ATOM 821 O O . LEU A 1 107 ? -0.653 1.361 -19.042 1.00 85.12 107 LEU A O 1
ATOM 825 N N . VAL A 1 108 ? 0.067 3.444 -19.435 1.00 81.44 108 VAL A N 1
ATOM 826 C CA . VAL A 1 108 ? 0.596 3.688 -18.088 1.00 81.44 108 VAL A CA 1
ATOM 827 C C . VAL A 1 108 ? -0.015 4.956 -17.520 1.00 81.44 108 VAL A C 1
ATOM 829 O O . VAL A 1 108 ? -0.299 5.890 -18.271 1.00 81.44 108 VAL A O 1
ATOM 832 N N . HIS A 1 109 ? -0.205 5.003 -16.202 1.00 74.44 109 HIS A N 1
ATOM 833 C CA . HIS A 1 109 ? -0.708 6.211 -15.543 1.00 74.44 109 HIS A CA 1
ATOM 834 C C . HIS A 1 109 ? 0.287 7.373 -15.639 1.00 74.44 109 HIS A C 1
ATOM 836 O O . HIS A 1 109 ? -0.104 8.489 -15.972 1.00 74.44 109 HIS A O 1
ATOM 842 N N . THR A 1 110 ? 1.574 7.084 -15.432 1.00 74.88 110 THR A N 1
ATOM 843 C CA . THR A 1 110 ? 2.667 8.054 -15.538 1.00 74.88 110 THR A CA 1
ATOM 844 C C . THR A 1 110 ? 3.773 7.448 -16.387 1.00 74.88 110 THR A C 1
ATOM 846 O O . THR A 1 110 ? 4.256 6.354 -16.090 1.00 74.88 110 THR A O 1
ATOM 849 N N . ARG A 1 111 ? 4.163 8.137 -17.465 1.00 79.62 111 ARG A N 1
ATOM 850 C CA . ARG A 1 111 ? 5.276 7.692 -18.310 1.00 79.62 111 ARG A CA 1
ATOM 851 C C . ARG A 1 111 ? 6.604 8.104 -17.678 1.00 79.62 111 ARG A C 1
ATOM 853 O O . ARG A 1 111 ? 6.752 9.285 -17.372 1.00 79.62 111 ARG A O 1
ATOM 860 N N . PRO A 1 112 ? 7.558 7.174 -17.515 1.00 85.50 112 PRO A N 1
ATOM 861 C CA . PRO A 1 112 ? 8.907 7.536 -17.111 1.00 85.50 112 PRO A CA 1
ATOM 862 C C . PRO A 1 112 ? 9.601 8.311 -18.241 1.00 85.50 112 PRO A C 1
ATOM 864 O O . PRO A 1 112 ? 9.428 7.993 -19.419 1.00 85.50 112 PRO A O 1
ATOM 867 N N . ASN A 1 113 ? 10.399 9.316 -17.886 1.00 87.44 113 ASN A N 1
ATOM 868 C CA . ASN A 1 113 ? 11.229 10.078 -18.824 1.00 87.44 113 ASN A CA 1
ATOM 869 C C . ASN A 1 113 ? 12.569 9.383 -19.093 1.00 87.44 113 ASN A C 1
ATOM 871 O O . ASN A 1 113 ? 13.202 9.621 -20.122 1.00 87.44 113 ASN A O 1
ATOM 875 N N . THR A 1 114 ? 13.015 8.536 -18.162 1.00 92.31 114 THR A N 1
ATOM 876 C CA . THR A 1 114 ? 14.289 7.816 -18.235 1.00 92.31 114 THR A CA 1
ATOM 877 C C . THR A 1 114 ? 14.127 6.345 -17.858 1.00 92.31 114 THR A C 1
ATOM 879 O O . THR A 1 114 ? 13.187 5.950 -17.166 1.00 92.31 114 THR A O 1
ATOM 882 N N . ILE A 1 115 ? 15.087 5.514 -18.274 1.00 92.75 115 ILE A N 1
ATOM 883 C CA . ILE A 1 115 ? 15.116 4.099 -17.881 1.00 92.75 115 ILE A CA 1
ATOM 884 C C . ILE A 1 115 ? 15.319 3.915 -16.369 1.00 92.75 115 ILE A C 1
ATOM 886 O O . ILE A 1 115 ? 14.881 2.910 -15.810 1.00 92.75 115 ILE A O 1
ATOM 890 N N . ASP A 1 116 ? 15.969 4.877 -15.713 1.00 94.00 116 ASP A N 1
ATOM 891 C CA . ASP A 1 116 ? 16.189 4.858 -14.270 1.00 94.00 116 ASP A CA 1
ATOM 892 C C . ASP A 1 116 ? 14.877 5.149 -13.530 1.00 94.00 116 ASP A C 1
ATOM 894 O O . ASP A 1 116 ? 14.504 4.370 -12.660 1.00 94.00 116 ASP A O 1
ATOM 898 N N . GLU A 1 117 ? 14.088 6.133 -13.982 1.00 92.38 117 GLU A N 1
ATOM 899 C CA . GLU A 1 117 ? 12.727 6.365 -13.468 1.00 92.38 117 GLU A CA 1
ATOM 900 C C . GLU A 1 117 ? 11.823 5.134 -13.654 1.00 92.38 117 GLU A C 1
ATOM 902 O O . GLU A 1 117 ? 11.064 4.765 -12.755 1.00 92.38 117 GLU A O 1
ATOM 907 N N . ALA A 1 118 ? 11.924 4.449 -14.801 1.00 92.94 118 ALA A N 1
ATOM 908 C CA . ALA A 1 118 ? 11.191 3.207 -15.041 1.00 92.94 118 ALA A CA 1
ATOM 909 C C . ALA A 1 118 ? 11.614 2.093 -14.067 1.00 92.94 118 ALA A C 1
ATOM 911 O O . ALA A 1 118 ? 10.772 1.326 -13.591 1.00 92.94 118 ALA A O 1
ATOM 912 N N . ARG A 1 119 ? 12.916 1.996 -13.765 1.00 95.12 119 ARG A N 1
ATOM 913 C CA . ARG A 1 119 ? 13.461 1.031 -12.802 1.00 95.12 119 ARG A CA 1
ATOM 914 C C . ARG A 1 119 ? 12.981 1.324 -11.390 1.00 95.12 119 ARG A C 1
ATOM 916 O O . ARG A 1 119 ? 12.529 0.395 -10.723 1.00 95.12 119 ARG A O 1
ATOM 923 N N . ASP A 1 120 ? 13.035 2.579 -10.973 1.00 92.94 120 ASP A N 1
ATOM 924 C CA . ASP A 1 120 ? 12.621 2.994 -9.639 1.00 92.94 120 ASP A CA 1
ATOM 925 C C . ASP A 1 120 ? 11.130 2.727 -9.429 1.00 92.94 120 ASP A C 1
ATOM 927 O O . ASP A 1 120 ? 10.764 2.071 -8.458 1.00 92.94 120 ASP A O 1
ATOM 931 N N . ALA A 1 121 ? 10.269 3.088 -10.388 1.00 91.25 121 ALA A N 1
ATOM 932 C CA . ALA A 1 121 ? 8.833 2.805 -10.312 1.00 91.25 121 ALA A CA 1
ATOM 933 C C . ALA A 1 121 ? 8.527 1.298 -10.192 1.00 91.25 121 ALA A C 1
ATOM 935 O O . ALA A 1 121 ? 7.674 0.874 -9.405 1.00 91.25 121 ALA A O 1
ATOM 936 N N . VAL A 1 122 ? 9.246 0.472 -10.960 1.00 93.12 122 VAL A N 1
ATOM 937 C CA . VAL A 1 122 ? 9.124 -0.992 -10.936 1.00 93.12 122 VAL A CA 1
ATOM 938 C C . VAL A 1 122 ? 9.572 -1.572 -9.593 1.00 93.12 122 VAL A C 1
ATOM 940 O O . VAL A 1 122 ? 8.896 -2.449 -9.056 1.00 93.12 122 VAL A O 1
ATOM 943 N N . LEU A 1 123 ? 10.699 -1.121 -9.047 1.00 92.94 123 LEU A N 1
ATOM 944 C CA . LEU A 1 123 ? 11.229 -1.638 -7.783 1.00 92.94 123 LEU A CA 1
ATOM 945 C C . LEU A 1 123 ? 10.456 -1.129 -6.566 1.00 92.94 123 LEU A C 1
ATOM 947 O O . LEU A 1 123 ? 10.363 -1.843 -5.573 1.00 92.94 123 LEU A O 1
ATOM 951 N N . TRP A 1 124 ? 9.886 0.070 -6.659 1.00 91.50 124 TRP A N 1
ATOM 952 C CA . TRP A 1 124 ? 9.100 0.684 -5.595 1.00 91.50 124 TRP A CA 1
ATOM 953 C C . TRP A 1 124 ? 7.728 0.030 -5.398 1.00 91.50 124 TRP A C 1
ATOM 955 O O . TRP A 1 124 ? 7.194 0.017 -4.293 1.00 91.50 124 TRP A O 1
ATOM 965 N N . THR A 1 125 ? 7.149 -0.510 -6.472 1.00 91.88 125 THR A N 1
ATOM 966 C CA . THR A 1 125 ? 5.781 -1.038 -6.465 1.00 91.88 125 THR A CA 1
ATOM 967 C C . THR A 1 125 ? 5.751 -2.530 -6.147 1.00 91.88 125 THR A C 1
ATOM 969 O O . THR A 1 125 ? 6.217 -3.359 -6.938 1.00 91.88 125 THR A O 1
ATOM 972 N N . GLU A 1 126 ? 5.120 -2.883 -5.028 1.00 94.19 126 GLU A N 1
ATOM 973 C CA . GLU A 1 126 ? 5.004 -4.257 -4.543 1.00 94.19 126 GLU A CA 1
ATOM 974 C C . GLU A 1 126 ? 3.549 -4.638 -4.245 1.00 94.19 126 GLU A C 1
ATOM 976 O O . GLU A 1 126 ? 3.058 -4.455 -3.133 1.00 94.19 126 GLU A O 1
ATOM 981 N N . LEU A 1 127 ? 2.865 -5.248 -5.218 1.00 96.25 127 LEU A N 1
ATOM 982 C CA . LEU A 1 127 ? 1.508 -5.783 -5.024 1.00 96.25 127 LEU A CA 1
ATOM 983 C C . LEU A 1 127 ? 1.481 -6.846 -3.927 1.00 96.25 127 LEU A C 1
ATOM 985 O O . LEU A 1 127 ? 2.428 -7.624 -3.843 1.00 96.25 127 LEU A O 1
ATOM 989 N N . LEU A 1 128 ? 0.391 -6.954 -3.163 1.00 97.69 128 LEU A N 1
ATOM 990 C CA . LEU A 1 128 ? 0.283 -7.874 -2.025 1.00 97.69 128 LEU A CA 1
ATOM 991 C C . LEU A 1 128 ? -0.600 -9.096 -2.312 1.00 97.69 128 LEU A C 1
ATOM 993 O O . LEU A 1 128 ? -1.516 -9.083 -3.142 1.00 97.69 128 LEU A O 1
ATOM 997 N N . SER A 1 129 ? -0.322 -10.182 -1.594 1.00 97.81 129 SER A N 1
ATOM 998 C CA . SER A 1 129 ? -1.163 -11.373 -1.510 1.00 97.81 129 SER A CA 1
ATOM 999 C C . SER A 1 129 ? -2.159 -11.298 -0.347 1.00 97.81 129 SER A C 1
ATOM 1001 O O . SER A 1 129 ? -2.071 -10.444 0.530 1.00 97.81 129 SER A O 1
ATOM 1003 N N . ILE A 1 130 ? -3.104 -12.245 -0.318 1.00 98.12 130 ILE A N 1
ATOM 1004 C CA . ILE A 1 130 ? -4.058 -12.382 0.794 1.00 98.12 130 ILE A CA 1
ATOM 1005 C C . ILE A 1 130 ? -3.322 -12.701 2.099 1.00 98.12 130 ILE A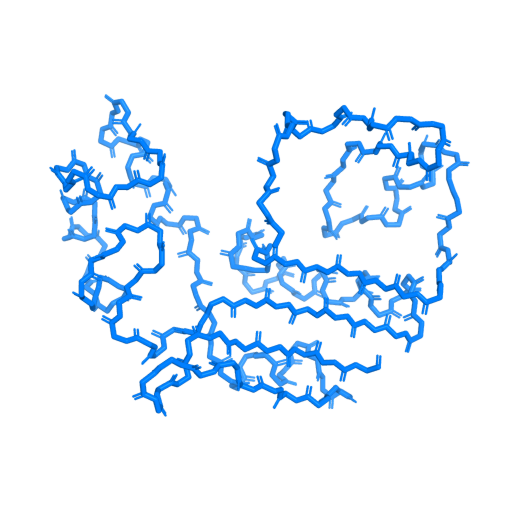 C 1
ATOM 1007 O O . ILE A 1 130 ? -3.676 -12.137 3.123 1.00 98.12 130 ILE A O 1
ATOM 1011 N N . ALA A 1 131 ? -2.299 -13.560 2.052 1.00 98.06 131 ALA A N 1
ATOM 1012 C CA . ALA A 1 131 ? -1.545 -13.952 3.239 1.00 98.06 131 ALA A CA 1
ATOM 1013 C C . ALA A 1 131 ? -0.804 -12.760 3.857 1.00 98.06 131 ALA A C 1
ATOM 1015 O O . ALA A 1 131 ? -0.883 -12.565 5.060 1.00 98.06 131 ALA A O 1
ATOM 1016 N N . GLU A 1 132 ? -0.163 -11.921 3.037 1.00 98.25 132 GLU A N 1
ATOM 1017 C CA . GLU A 1 132 ? 0.469 -10.683 3.521 1.00 98.25 132 GLU A CA 1
ATOM 1018 C C . GLU A 1 132 ? -0.569 -9.718 4.104 1.00 98.25 132 GLU A C 1
ATOM 1020 O O . GLU A 1 132 ? -0.359 -9.181 5.182 1.00 98.25 132 GLU A O 1
ATOM 1025 N N . MET A 1 133 ? -1.721 -9.534 3.449 1.00 98.44 133 MET A N 1
ATOM 1026 C CA . MET A 1 133 ? -2.788 -8.688 4.005 1.00 98.44 133 MET A CA 1
ATOM 1027 C C . MET A 1 133 ? -3.323 -9.214 5.344 1.00 98.44 133 MET A C 1
ATOM 1029 O O . MET A 1 133 ? -3.640 -8.418 6.220 1.00 98.44 133 MET A O 1
ATOM 1033 N N . GLN A 1 134 ? -3.423 -10.535 5.514 1.00 98.31 134 GLN A N 1
ATOM 1034 C CA . GLN A 1 134 ? -3.812 -11.155 6.785 1.00 98.31 134 GLN A CA 1
ATOM 1035 C C . GLN A 1 134 ? -2.728 -11.019 7.858 1.00 98.31 134 GLN A C 1
ATOM 1037 O O . GLN A 1 134 ? -3.067 -10.895 9.026 1.00 98.31 134 GLN A O 1
ATOM 1042 N N . ASP A 1 135 ? -1.452 -11.044 7.475 1.00 98.12 135 ASP A N 1
ATOM 1043 C CA . ASP A 1 135 ? -0.327 -10.851 8.394 1.00 98.12 135 ASP A CA 1
ATOM 1044 C C . ASP A 1 135 ? -0.265 -9.405 8.905 1.00 98.12 135 ASP A C 1
ATOM 1046 O O . ASP A 1 135 ? -0.150 -9.175 10.106 1.00 98.12 135 ASP A O 1
ATOM 1050 N N . TYR A 1 136 ? -0.440 -8.427 8.009 1.00 98.38 136 TYR A N 1
ATOM 1051 C CA . TYR A 1 136 ? -0.452 -7.008 8.371 1.00 98.38 136 TYR A CA 1
ATOM 1052 C C . TYR A 1 136 ? -1.710 -6.585 9.136 1.00 98.38 136 TYR A C 1
ATOM 1054 O O . TYR A 1 136 ? -1.631 -5.707 9.988 1.00 98.38 136 TYR A O 1
ATOM 1062 N N . PHE A 1 137 ? -2.859 -7.209 8.864 1.00 98.31 137 PHE A N 1
ATOM 1063 C CA . PHE A 1 137 ? -4.137 -6.879 9.501 1.00 98.31 137 PHE A CA 1
ATOM 1064 C C . PHE A 1 137 ? -4.805 -8.133 10.097 1.00 98.31 137 PHE A C 1
ATOM 1066 O O . PHE A 1 137 ? -5.870 -8.558 9.634 1.00 98.31 137 PHE A O 1
ATOM 1073 N N . PRO A 1 138 ? -4.215 -8.744 11.144 1.00 97.94 138 PRO A N 1
ATOM 1074 C CA . PRO A 1 138 ? -4.618 -10.065 11.645 1.00 97.94 138 PRO A CA 1
ATOM 1075 C C . PRO A 1 138 ? -5.997 -10.085 12.307 1.00 97.94 138 PRO A C 1
ATOM 1077 O O . PRO A 1 138 ? -6.601 -11.145 12.470 1.00 97.94 138 PRO A O 1
ATOM 1080 N N . THR A 1 139 ? -6.507 -8.918 12.700 1.00 96.94 139 THR A N 1
ATOM 1081 C CA . THR A 1 139 ? -7.830 -8.772 13.325 1.00 96.94 139 THR A CA 1
ATOM 1082 C C . THR A 1 139 ? -8.927 -8.381 12.337 1.00 96.94 139 THR A C 1
ATOM 1084 O O . THR A 1 139 ? -10.094 -8.297 12.722 1.00 96.94 139 THR A O 1
ATOM 1087 N N . SER A 1 140 ? -8.569 -8.154 11.073 1.00 98.19 140 SER A N 1
ATOM 1088 C CA . SER A 1 140 ? -9.465 -7.604 10.062 1.00 98.19 140 SER A CA 1
ATOM 1089 C C . SER A 1 140 ? -10.077 -8.692 9.194 1.00 98.19 140 SER A C 1
ATOM 1091 O O . SER A 1 140 ? -9.495 -9.748 8.940 1.00 98.19 140 SER A O 1
ATOM 1093 N N . THR A 1 141 ? -11.269 -8.417 8.674 1.00 98.50 141 THR A N 1
ATOM 1094 C CA . THR A 1 141 ? -11.863 -9.259 7.636 1.00 98.50 141 THR A CA 1
ATOM 1095 C C . THR A 1 141 ? -11.263 -8.878 6.288 1.00 98.50 141 THR A C 1
ATOM 1097 O O . THR A 1 141 ? -11.281 -7.707 5.914 1.00 98.50 141 THR A O 1
ATOM 1100 N N . ILE A 1 142 ? -10.762 -9.857 5.527 1.00 98.50 142 ILE A N 1
ATOM 1101 C CA . ILE A 1 142 ? -10.253 -9.615 4.170 1.00 98.50 142 ILE A CA 1
ATOM 1102 C C . ILE A 1 142 ? -11.364 -9.834 3.141 1.00 98.50 142 ILE A C 1
ATOM 1104 O O . ILE A 1 142 ? -11.747 -10.969 2.838 1.00 98.50 142 ILE A O 1
ATOM 1108 N N . LEU A 1 143 ? -11.859 -8.742 2.566 1.00 98.44 143 LEU A N 1
ATOM 1109 C CA . LEU A 1 143 ? -12.789 -8.759 1.442 1.00 98.44 143 LEU A CA 1
ATOM 1110 C C . LEU A 1 143 ? -12.032 -8.795 0.109 1.00 98.44 143 LEU A C 1
ATOM 1112 O O . LEU A 1 143 ? -10.875 -8.387 -0.001 1.00 98.44 143 LEU A O 1
ATOM 1116 N N . LYS A 1 144 ? -12.710 -9.299 -0.925 1.00 98.31 144 LYS A N 1
ATOM 1117 C CA . LYS A 1 144 ? -12.196 -9.375 -2.299 1.00 98.31 144 LYS A CA 1
ATOM 1118 C C . LYS A 1 144 ? -13.134 -8.611 -3.215 1.00 98.31 144 LYS A C 1
ATOM 1120 O O . LYS A 1 144 ? -14.256 -9.064 -3.452 1.00 98.31 144 LYS A O 1
ATOM 1125 N N . GLU A 1 145 ? -12.664 -7.503 -3.763 1.00 96.38 145 GLU A N 1
ATOM 1126 C CA . GLU A 1 145 ? -13.356 -6.826 -4.854 1.00 96.38 145 GLU A CA 1
ATOM 1127 C C . GLU A 1 145 ? -13.130 -7.630 -6.133 1.00 96.38 145 GLU A C 1
ATOM 1129 O O . GLU A 1 145 ? -11.989 -7.953 -6.477 1.00 96.38 145 GLU A O 1
ATOM 1134 N N . ARG A 1 146 ? -14.206 -8.002 -6.832 1.00 95.94 146 ARG A N 1
ATOM 1135 C CA . ARG A 1 146 ? -14.120 -8.871 -8.008 1.00 95.94 146 ARG A CA 1
ATOM 1136 C C . ARG A 1 146 ? -14.525 -8.154 -9.284 1.00 95.94 146 ARG A C 1
ATOM 1138 O O . ARG A 1 146 ? -15.518 -7.440 -9.311 1.00 95.94 146 ARG A O 1
ATOM 1145 N N . VAL A 1 147 ? -13.804 -8.451 -10.360 1.00 93.62 147 VAL A N 1
ATOM 1146 C CA . VAL A 1 147 ? -14.148 -8.077 -11.734 1.00 93.62 147 VAL A CA 1
ATOM 1147 C C . VAL A 1 147 ? -14.094 -9.341 -12.581 1.00 93.62 147 VAL A C 1
ATOM 1149 O O . VAL A 1 147 ? -13.118 -10.086 -12.520 1.00 93.62 147 VAL A O 1
ATOM 1152 N N . LEU A 1 148 ? -15.164 -9.614 -13.336 1.00 90.69 148 LEU A N 1
ATOM 1153 C CA . LEU A 1 148 ? -15.302 -10.833 -14.149 1.00 90.69 148 LEU A CA 1
ATOM 1154 C C . LEU A 1 148 ? -15.022 -12.127 -13.351 1.00 90.69 148 LEU A C 1
ATOM 1156 O O . LEU A 1 148 ? -14.378 -13.051 -13.835 1.00 90.69 148 LEU A O 1
ATOM 1160 N N . GLY A 1 149 ? -15.462 -12.174 -12.089 1.00 92.19 149 GLY A N 1
ATOM 1161 C CA . GLY A 1 149 ? -15.275 -13.324 -11.192 1.00 92.19 149 GLY A CA 1
ATOM 1162 C C . GLY A 1 149 ? -13.888 -13.439 -10.543 1.00 92.19 149 GLY A C 1
ATOM 1163 O O . GLY A 1 149 ? -13.738 -14.179 -9.571 1.00 92.19 149 GLY A O 1
ATOM 1164 N N . MET A 1 150 ? -12.895 -12.671 -10.996 1.00 94.00 150 MET A N 1
ATOM 1165 C CA . MET A 1 150 ? -11.540 -12.671 -10.438 1.00 94.00 150 MET A CA 1
ATOM 1166 C C . MET A 1 150 ? -11.380 -11.580 -9.383 1.00 94.00 150 MET A C 1
ATOM 1168 O O . MET A 1 150 ? -11.886 -10.474 -9.555 1.00 94.00 150 MET A O 1
ATOM 1172 N N . ALA A 1 151 ? -10.661 -11.871 -8.298 1.00 96.38 151 ALA A N 1
ATOM 1173 C CA . ALA A 1 151 ? -10.324 -10.862 -7.296 1.00 96.38 151 ALA A CA 1
ATOM 1174 C C . ALA A 1 151 ? -9.344 -9.848 -7.903 1.00 96.38 151 ALA A C 1
ATOM 1176 O O . ALA A 1 151 ? -8.235 -10.222 -8.269 1.00 96.38 151 ALA A O 1
ATOM 1177 N N . LYS A 1 152 ? -9.771 -8.592 -8.026 1.00 96.31 152 LYS A N 1
ATOM 1178 C CA . LYS A 1 152 ? -8.971 -7.479 -8.546 1.00 96.31 152 LYS A CA 1
ATOM 1179 C C . LYS A 1 152 ? -8.208 -6.776 -7.430 1.00 96.31 152 LYS A C 1
ATOM 1181 O O . LYS A 1 152 ? -7.037 -6.449 -7.600 1.00 96.31 152 LYS A O 1
ATOM 1186 N N . SER A 1 153 ? -8.866 -6.546 -6.300 1.00 97.12 153 SER A N 1
ATOM 1187 C CA . SER A 1 153 ? -8.273 -5.892 -5.138 1.00 97.12 153 SER A CA 1
ATOM 1188 C C . SER A 1 153 ? -8.669 -6.606 -3.846 1.00 97.12 153 SER A C 1
ATOM 1190 O O . SER A 1 153 ? -9.646 -7.366 -3.795 1.00 97.12 153 SER A O 1
ATOM 1192 N N . LEU A 1 154 ? -7.847 -6.408 -2.822 1.00 98.50 154 LEU A N 1
ATOM 1193 C CA . LEU A 1 154 ? -8.053 -6.888 -1.464 1.00 98.50 154 LEU A CA 1
ATOM 1194 C C . LEU A 1 154 ? -8.381 -5.702 -0.570 1.00 98.50 154 LEU A C 1
ATOM 1196 O O . LEU A 1 154 ? -7.851 -4.611 -0.774 1.00 98.50 154 LEU A O 1
ATOM 1200 N N . ILE A 1 155 ? -9.238 -5.932 0.418 1.00 98.69 155 ILE A N 1
ATOM 1201 C CA . ILE A 1 155 ? -9.646 -4.906 1.374 1.00 98.69 155 ILE A CA 1
ATOM 1202 C C . ILE A 1 155 ? -9.577 -5.515 2.769 1.00 98.69 155 ILE A C 1
ATOM 1204 O O . ILE A 1 155 ? -10.310 -6.464 3.042 1.00 98.69 155 ILE A O 1
ATOM 1208 N N . ALA A 1 156 ? -8.716 -4.991 3.638 1.00 98.62 156 ALA A N 1
ATOM 1209 C CA . ALA A 1 156 ? -8.799 -5.248 5.070 1.00 98.62 156 ALA A CA 1
ATOM 1210 C C . ALA A 1 156 ? -9.803 -4.269 5.684 1.00 98.62 156 ALA A C 1
ATOM 1212 O O . ALA A 1 156 ? -9.675 -3.055 5.509 1.00 98.62 156 ALA A O 1
ATOM 1213 N N . VAL A 1 157 ? -10.824 -4.803 6.355 1.00 98.44 157 VAL A N 1
ATOM 1214 C CA . VAL A 1 157 ? -11.860 -4.008 7.018 1.00 98.44 157 VAL A CA 1
ATOM 1215 C C . VAL A 1 157 ? -12.057 -4.450 8.464 1.00 98.44 157 VAL A C 1
ATOM 1217 O O . VAL A 1 157 ? -12.109 -5.652 8.753 1.00 98.44 157 VAL A O 1
ATOM 1220 N N . ARG A 1 158 ? -12.188 -3.461 9.348 1.00 96.69 158 ARG A N 1
ATOM 1221 C CA . ARG A 1 158 ? -12.509 -3.608 10.768 1.00 96.69 158 ARG A CA 1
ATOM 122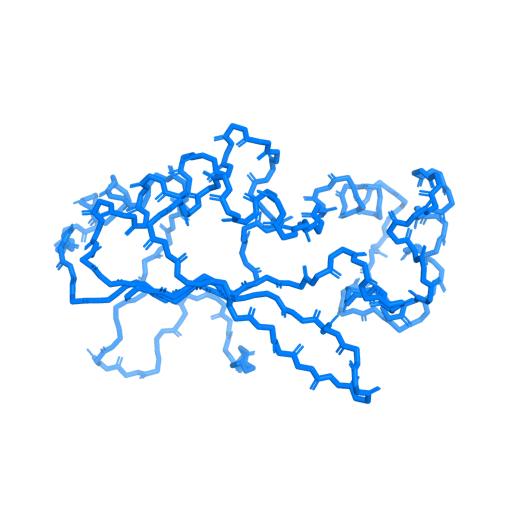2 C C . ARG A 1 158 ? -13.477 -2.516 11.209 1.00 96.69 158 ARG A C 1
ATOM 1224 O O . ARG A 1 158 ? -13.281 -1.361 10.771 1.00 96.69 158 ARG A O 1
#